Protein AF-A0A959X8S5-F1 (afdb_monomer)

Radius of gyration: 29.45 Å; Cα contacts (8 Å, |Δi|>4): 6; chains: 1; bounding box: 70×36×67 Å

Foldseek 3Di:
DDDDDDDDDDDDDDPDDDPDPPDDPVRVVVVVVVVVVPDDPDPDPDDDDPLVPDVVVVDDDDQDDDVCSVVVNPDRD

Structure (mmCIF, N/CA/C/O backbone):
data_AF-A0A959X8S5-F1
#
_entry.id   AF-A0A959X8S5-F1
#
loop_
_atom_site.group_PDB
_atom_site.id
_atom_site.type_symbol
_atom_site.label_atom_id
_atom_site.label_alt_id
_atom_site.label_comp_id
_atom_site.label_asym_id
_atom_site.label_entity_id
_atom_site.label_seq_id
_atom_site.pdbx_PDB_ins_code
_atom_site.Cartn_x
_atom_site.Cartn_y
_atom_site.Cartn_z
_atom_site.occupancy
_atom_site.B_iso_or_equiv
_atom_site.auth_seq_id
_atom_site.auth_comp_id
_atom_site.auth_asym_id
_atom_site.auth_atom_id
_atom_site.pdbx_PDB_model_num
ATOM 1 N N . MET A 1 1 ? -41.180 25.110 -23.061 1.00 50.25 1 MET A N 1
ATOM 2 C CA . MET A 1 1 ? -39.919 25.120 -22.289 1.00 50.25 1 MET A CA 1
ATOM 3 C C . MET A 1 1 ? -40.201 24.428 -20.968 1.00 50.25 1 MET A C 1
ATOM 5 O O . MET A 1 1 ? -40.653 25.079 -20.037 1.00 50.25 1 MET A O 1
ATOM 9 N N . SER A 1 2 ? -40.063 23.102 -20.925 1.00 44.38 2 SER A N 1
ATOM 10 C CA . SER A 1 2 ? -40.247 22.338 -19.685 1.00 44.38 2 SER A CA 1
ATOM 11 C C . SER A 1 2 ? -38.924 22.328 -18.917 1.00 44.38 2 SER A C 1
ATOM 13 O O . SER A 1 2 ? -37.894 22.070 -19.546 1.00 44.38 2 SER A O 1
ATOM 15 N N . PRO A 1 3 ? -38.904 22.628 -17.607 1.00 66.06 3 PRO A N 1
ATOM 16 C CA . PRO A 1 3 ? -37.680 22.543 -16.826 1.00 66.06 3 PRO A CA 1
ATOM 17 C C . PRO A 1 3 ? -37.313 21.066 -16.646 1.00 66.06 3 PRO A C 1
ATOM 19 O O . PRO A 1 3 ? -38.124 20.270 -16.175 1.00 66.06 3 PRO A O 1
ATOM 22 N N . THR A 1 4 ? -36.100 20.693 -17.056 1.00 65.31 4 THR A N 1
ATOM 23 C CA . THR A 1 4 ? -35.544 19.379 -16.728 1.00 65.31 4 THR A CA 1
ATOM 24 C C . THR A 1 4 ? -35.242 19.365 -15.232 1.00 65.31 4 THR A C 1
ATOM 26 O O . THR A 1 4 ? -34.499 20.206 -14.727 1.00 65.31 4 THR A O 1
ATOM 29 N N . ASN A 1 5 ? -35.882 18.453 -14.512 1.00 70.25 5 ASN A N 1
ATOM 30 C CA . ASN A 1 5 ? -35.595 18.190 -13.110 1.00 70.25 5 ASN A CA 1
ATOM 31 C C . ASN A 1 5 ? -34.227 17.480 -13.032 1.00 70.25 5 ASN A C 1
ATOM 33 O O . ASN A 1 5 ? -34.020 16.543 -13.809 1.00 70.25 5 ASN A O 1
ATOM 37 N N . PRO A 1 6 ? -33.274 17.895 -12.178 1.00 70.94 6 PRO A N 1
ATOM 38 C CA . PRO A 1 6 ? -32.041 17.139 -11.999 1.00 70.94 6 PRO A CA 1
ATOM 39 C C . PRO A 1 6 ? -32.345 15.842 -11.235 1.00 70.94 6 PRO A C 1
ATOM 41 O O . PRO A 1 6 ? -32.877 15.871 -10.126 1.00 70.94 6 PRO A O 1
ATOM 44 N N . GLU A 1 7 ? -32.029 14.703 -11.851 1.00 64.44 7 GLU A N 1
ATOM 45 C CA . GLU A 1 7 ? -32.036 13.385 -11.206 1.00 64.44 7 GLU A CA 1
ATOM 46 C C . GLU A 1 7 ? -31.138 13.399 -9.950 1.00 64.44 7 GLU A C 1
ATOM 48 O O . GLU A 1 7 ? -30.051 13.988 -9.983 1.00 64.44 7 GLU A O 1
ATOM 53 N N . PRO A 1 8 ? -31.547 12.765 -8.835 1.00 64.56 8 PRO A N 1
ATOM 54 C CA . PRO A 1 8 ? -30.719 12.686 -7.641 1.00 64.56 8 PRO A CA 1
ATOM 55 C C . PRO A 1 8 ? -29.495 11.795 -7.891 1.00 64.56 8 PRO A C 1
ATOM 57 O O . PRO A 1 8 ? -29.611 10.609 -8.197 1.00 64.56 8 PRO A O 1
ATOM 60 N N . SER A 1 9 ? -28.307 12.367 -7.712 1.00 61.25 9 SER A N 1
ATOM 61 C CA . SER A 1 9 ? -27.021 11.673 -7.754 1.00 61.25 9 SER A CA 1
ATOM 62 C C . SER A 1 9 ? -26.975 10.555 -6.702 1.00 61.25 9 SER A C 1
ATOM 64 O O . SER A 1 9 ? -26.809 10.822 -5.511 1.00 61.25 9 SER A O 1
ATOM 66 N N . GLN A 1 10 ? -27.116 9.293 -7.118 1.00 64.25 10 GLN A N 1
ATOM 67 C CA . GLN A 1 10 ? -26.935 8.144 -6.226 1.00 64.25 10 GLN A CA 1
ATOM 68 C C . GLN A 1 10 ? -25.489 8.102 -5.723 1.00 64.25 10 GLN A C 1
ATOM 70 O O . GLN A 1 10 ? -24.548 7.887 -6.485 1.00 64.25 10 GLN A O 1
ATOM 75 N N . SER A 1 11 ? -25.312 8.320 -4.421 1.00 70.75 11 SER A N 1
ATOM 76 C CA . SER A 1 11 ? -24.030 8.109 -3.752 1.00 70.75 11 SER A CA 1
ATOM 77 C C . SER A 1 11 ? -23.755 6.601 -3.651 1.00 70.75 11 SER A C 1
ATOM 79 O O . SER A 1 11 ? -24.671 5.855 -3.293 1.00 70.75 11 SER A O 1
ATOM 81 N N . PRO A 1 12 ? -22.534 6.125 -3.953 1.00 77.06 12 PRO A N 1
ATOM 82 C CA . PRO A 1 12 ? -22.215 4.704 -3.885 1.00 77.06 12 PRO A CA 1
ATOM 83 C C . PRO A 1 12 ? -22.406 4.175 -2.460 1.00 77.06 12 PRO A C 1
ATOM 85 O O . PRO A 1 12 ? -22.009 4.814 -1.483 1.00 77.06 12 PRO A O 1
ATOM 88 N N . THR A 1 13 ? -23.029 3.002 -2.337 1.00 81.56 13 THR A N 1
ATOM 89 C CA . THR A 1 13 ? -23.234 2.344 -1.043 1.00 81.56 13 THR A CA 1
ATOM 90 C C . THR A 1 13 ? -21.879 1.980 -0.424 1.00 81.56 13 THR A C 1
ATOM 92 O O . THR A 1 13 ? -21.045 1.387 -1.111 1.00 81.56 13 THR A O 1
ATOM 95 N N . PRO A 1 14 ? -21.628 2.319 0.852 1.00 82.50 14 PRO A N 1
ATOM 96 C CA . PRO A 1 14 ? -20.344 2.045 1.483 1.00 82.50 14 PRO A CA 1
ATOM 97 C C . PRO A 1 14 ? -20.135 0.538 1.678 1.00 82.50 14 PRO A C 1
ATOM 99 O O . PRO A 1 14 ? -21.038 -0.172 2.117 1.00 82.50 14 PRO A O 1
ATOM 102 N N . ALA A 1 15 ? -18.920 0.060 1.395 1.00 86.69 15 ALA A N 1
ATOM 103 C CA . ALA A 1 15 ? -18.544 -1.349 1.552 1.00 86.69 15 ALA A CA 1
ATOM 104 C C . ALA A 1 15 ? -18.480 -1.806 3.024 1.00 86.69 15 ALA A C 1
ATOM 106 O O . ALA A 1 15 ? -18.567 -2.998 3.306 1.00 86.69 15 ALA A O 1
ATOM 107 N N . LEU A 1 16 ? -18.344 -0.862 3.961 1.00 85.69 16 LEU A N 1
ATOM 108 C CA . LEU A 1 16 ? -18.318 -1.102 5.401 1.00 85.69 16 LEU A CA 1
ATOM 109 C C . LEU A 1 16 ? -19.350 -0.197 6.081 1.00 85.69 16 LEU A C 1
ATOM 111 O O . LEU A 1 16 ? -19.390 1.006 5.820 1.00 85.69 16 LEU A O 1
ATOM 115 N N . LYS A 1 17 ? -20.158 -0.761 6.982 1.00 88.50 17 LYS A N 1
ATOM 116 C CA . LYS A 1 17 ? -21.114 -0.012 7.803 1.00 88.50 17 LYS A CA 1
ATOM 117 C C . LYS A 1 17 ? -20.755 -0.156 9.278 1.00 88.50 17 LYS A C 1
ATOM 119 O O . LYS A 1 17 ? -20.703 -1.268 9.793 1.00 88.50 17 LYS A O 1
ATOM 124 N N . VAL A 1 18 ? -20.556 0.972 9.955 1.00 88.75 18 VAL A N 1
ATOM 125 C CA . VAL A 1 18 ? -20.367 1.013 11.410 1.00 88.75 18 VAL A CA 1
ATOM 126 C C . VAL A 1 18 ? -21.743 0.981 12.069 1.00 88.75 18 VAL A C 1
ATOM 128 O O . VAL A 1 18 ? -22.578 1.844 11.803 1.00 88.75 18 VAL A O 1
ATOM 131 N N . LEU A 1 19 ? -22.002 -0.048 12.875 1.00 88.69 19 LEU A N 1
ATOM 132 C CA . LEU A 1 19 ? -23.277 -0.218 13.582 1.00 88.69 19 LEU A CA 1
ATOM 133 C C . LEU A 1 19 ? -23.226 0.326 15.011 1.00 88.69 19 LEU A C 1
ATOM 135 O O . LEU A 1 19 ? -24.219 0.872 15.483 1.00 88.69 19 LEU A O 1
ATOM 139 N N . THR A 1 20 ? -22.067 0.220 15.660 1.00 86.75 20 THR A N 1
ATOM 140 C CA . THR A 1 20 ? -21.846 0.677 17.034 1.00 86.75 20 THR A CA 1
ATOM 141 C C . THR A 1 20 ? -20.793 1.781 17.014 1.00 86.75 20 THR A C 1
ATOM 143 O O . THR A 1 20 ? -19.618 1.478 16.805 1.00 86.75 20 THR A O 1
ATOM 146 N N . PRO A 1 21 ? -21.188 3.056 17.161 1.00 83.06 21 PRO A N 1
ATOM 147 C CA . PRO A 1 21 ? -20.241 4.168 17.131 1.00 83.06 21 PRO A CA 1
ATOM 148 C C . PRO A 1 21 ? -19.391 4.261 18.408 1.00 83.06 21 PRO A C 1
ATOM 150 O O . PRO A 1 21 ? -18.272 4.758 18.343 1.00 83.06 21 PRO A O 1
ATOM 153 N N . ASP A 1 22 ? -19.886 3.739 19.533 1.00 91.75 22 ASP A N 1
ATOM 154 C CA . ASP A 1 22 ? -19.269 3.878 20.861 1.00 91.75 22 ASP A CA 1
ATOM 155 C C . ASP A 1 22 ? -18.428 2.655 21.271 1.00 91.75 22 ASP A C 1
ATOM 157 O O . ASP A 1 22 ? -18.455 2.227 22.425 1.00 91.75 22 ASP A O 1
ATOM 161 N N . ALA A 1 23 ? -17.706 2.054 20.322 1.00 91.44 23 ALA A N 1
ATOM 162 C CA . ALA A 1 23 ? -16.788 0.955 20.625 1.00 91.44 23 ALA A CA 1
ATOM 163 C C . ALA A 1 23 ? -15.672 1.423 21.573 1.00 91.44 23 ALA A C 1
ATOM 165 O O . ALA A 1 23 ? -15.135 2.526 21.420 1.00 91.44 23 ALA A O 1
ATOM 166 N N . THR A 1 24 ? -15.302 0.586 22.541 1.00 96.25 24 THR A N 1
ATOM 167 C CA . THR A 1 24 ? -14.235 0.942 23.485 1.00 96.25 24 THR A CA 1
ATOM 168 C C . THR A 1 24 ? -12.868 0.961 22.788 1.00 96.25 24 THR A C 1
ATOM 170 O O . THR A 1 24 ? -12.675 0.294 21.763 1.00 96.25 24 THR A O 1
ATOM 173 N N . PRO A 1 25 ? -11.873 1.700 23.317 1.00 94.44 25 PRO A N 1
ATOM 174 C CA . PRO A 1 25 ? -10.520 1.695 22.760 1.00 94.44 25 PRO A CA 1
ATOM 175 C C . PRO A 1 25 ? -9.924 0.285 22.644 1.00 94.44 25 PRO A C 1
ATOM 1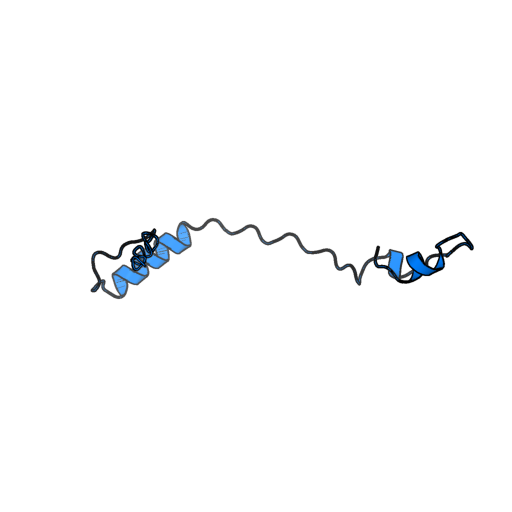77 O O . PRO A 1 25 ? -9.223 -0.020 21.677 1.00 94.44 25 PRO A O 1
ATOM 180 N N . GLU A 1 26 ? -10.231 -0.588 23.603 1.00 96.31 26 GLU A N 1
ATOM 181 C CA . GLU A 1 26 ? -9.787 -1.979 23.630 1.00 96.31 26 GLU A CA 1
ATOM 182 C C . GLU A 1 26 ? -10.417 -2.803 22.498 1.00 96.31 26 GLU A C 1
ATOM 184 O O . GLU A 1 26 ? -9.731 -3.589 21.842 1.00 96.31 26 GLU A O 1
ATOM 189 N N . GLU A 1 27 ? -11.705 -2.603 22.221 1.00 94.75 27 GLU A N 1
ATOM 190 C CA . GLU A 1 27 ? -12.411 -3.271 21.123 1.00 94.75 27 GLU A CA 1
ATOM 191 C C . GLU A 1 27 ? -11.878 -2.824 19.759 1.00 94.75 27 GLU A C 1
ATOM 193 O O . GLU A 1 27 ? -11.645 -3.652 18.874 1.00 94.75 27 GLU A O 1
ATOM 198 N N . ILE A 1 28 ? -11.607 -1.525 19.600 1.00 94.19 28 ILE A N 1
ATOM 199 C CA . ILE A 1 28 ? -10.976 -0.987 18.391 1.00 94.19 28 ILE A CA 1
ATOM 200 C C . ILE A 1 28 ? -9.594 -1.623 18.196 1.00 94.19 28 ILE A C 1
ATOM 202 O O . ILE A 1 28 ? -9.267 -2.056 17.089 1.00 94.19 28 ILE A O 1
ATOM 206 N N . ALA A 1 29 ? -8.796 -1.740 19.261 1.00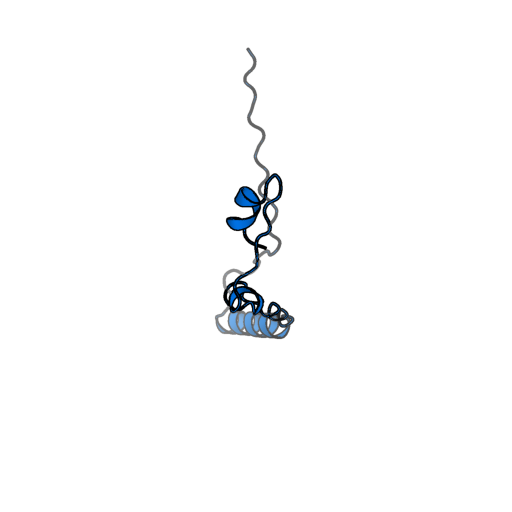 95.94 29 ALA A N 1
ATOM 207 C CA . ALA A 1 29 ? -7.481 -2.372 19.195 1.00 95.94 29 ALA A CA 1
ATOM 208 C C . ALA A 1 29 ? -7.564 -3.850 18.773 1.00 95.94 29 ALA A C 1
ATOM 210 O O . ALA A 1 29 ? -6.773 -4.294 17.937 1.00 95.94 29 ALA A O 1
ATOM 211 N N . ALA A 1 30 ? -8.543 -4.599 19.291 1.00 96.50 30 ALA A N 1
ATOM 212 C CA . ALA A 1 30 ? -8.767 -5.990 18.905 1.00 96.50 30 ALA A CA 1
ATOM 213 C C . ALA A 1 30 ? -9.128 -6.124 17.414 1.00 96.50 30 ALA A C 1
ATOM 215 O O . ALA A 1 30 ? -8.574 -6.977 16.718 1.00 96.50 30 ALA A O 1
ATOM 216 N N . LEU A 1 31 ? -9.999 -5.249 16.898 1.00 92.44 31 LEU A N 1
ATOM 217 C CA . LEU A 1 31 ? -10.365 -5.230 15.478 1.00 92.44 31 LEU A CA 1
ATOM 218 C C . LEU A 1 31 ? -9.164 -4.911 14.579 1.00 92.44 31 LEU A C 1
ATOM 220 O O . LEU A 1 31 ? -8.951 -5.590 13.573 1.00 92.44 31 LEU A O 1
ATOM 224 N N . VAL A 1 32 ? -8.350 -3.919 14.953 1.00 93.56 32 VAL A N 1
ATOM 225 C CA . VAL A 1 32 ? -7.128 -3.560 14.214 1.00 93.56 32 VAL A CA 1
ATOM 226 C C . VAL A 1 32 ? -6.138 -4.724 14.199 1.00 93.56 32 VAL A C 1
ATOM 228 O O . VAL A 1 32 ? -5.582 -5.030 13.145 1.00 93.56 32 VAL A O 1
ATOM 231 N N . ALA A 1 33 ? -5.945 -5.404 15.333 1.00 96.12 33 ALA A N 1
ATOM 232 C CA . ALA A 1 33 ? -5.037 -6.542 15.435 1.00 96.12 33 ALA A CA 1
ATOM 233 C C . ALA A 1 33 ? -5.455 -7.697 14.513 1.00 96.12 33 ALA A C 1
ATOM 235 O O . ALA A 1 33 ? -4.620 -8.246 13.793 1.00 96.12 33 ALA A O 1
ATOM 236 N N . VAL A 1 34 ? -6.750 -8.030 14.483 1.00 95.00 34 VAL A N 1
ATOM 237 C CA . VAL A 1 34 ? -7.287 -9.068 13.590 1.00 95.00 34 VAL A CA 1
ATOM 238 C C . VAL A 1 34 ? -7.127 -8.663 12.127 1.00 95.00 34 VAL A C 1
ATOM 240 O O . VAL A 1 34 ? -6.657 -9.468 11.324 1.00 95.00 34 VAL A O 1
ATOM 243 N N . LEU A 1 35 ? -7.466 -7.421 11.768 1.00 91.69 35 LEU A N 1
ATOM 244 C CA . LEU A 1 35 ? -7.371 -6.968 10.382 1.00 91.69 35 LEU A CA 1
ATOM 245 C C . LEU A 1 35 ? -5.916 -6.968 9.891 1.00 91.69 35 LEU A C 1
ATOM 247 O O . LEU A 1 35 ? -5.641 -7.476 8.804 1.00 91.69 35 LEU A O 1
ATOM 251 N N . ALA A 1 36 ? -4.984 -6.488 10.718 1.00 90.06 36 ALA A N 1
ATOM 252 C CA . ALA A 1 36 ? -3.554 -6.511 10.427 1.00 90.06 36 ALA A CA 1
ATOM 253 C C . ALA A 1 36 ? -3.014 -7.941 10.267 1.00 90.06 36 ALA A C 1
ATOM 255 O O . ALA A 1 36 ? -2.205 -8.188 9.377 1.00 90.06 36 ALA A O 1
ATOM 256 N N . ALA A 1 37 ? -3.489 -8.888 11.083 1.00 90.12 37 ALA A N 1
ATOM 257 C CA . ALA A 1 37 ? -3.120 -10.298 10.968 1.00 90.12 37 ALA A CA 1
ATOM 258 C C . ALA A 1 37 ? -3.745 -10.988 9.741 1.00 90.12 37 ALA A C 1
ATOM 260 O O . ALA A 1 37 ? -3.170 -11.934 9.210 1.00 90.12 37 ALA A O 1
ATOM 261 N N . SER A 1 38 ? -4.921 -10.535 9.295 1.00 89.88 38 SER A N 1
ATOM 262 C CA . SER A 1 38 ? -5.626 -11.098 8.135 1.00 89.88 38 SER A CA 1
ATOM 263 C C . SER A 1 38 ? -5.102 -10.595 6.785 1.00 89.88 38 SER A C 1
ATOM 265 O O . SER A 1 38 ? -5.360 -11.219 5.755 1.00 89.88 38 SER A O 1
ATOM 267 N N . GLY A 1 39 ? -4.374 -9.474 6.775 1.00 82.19 39 GLY A N 1
ATOM 268 C CA . GLY A 1 39 ? -3.764 -8.927 5.570 1.00 82.19 39 GLY A CA 1
ATOM 269 C C . GLY A 1 39 ? -2.722 -9.881 4.987 1.00 82.19 39 GLY A C 1
ATOM 270 O O . GLY A 1 39 ? -1.802 -10.313 5.679 1.00 82.19 39 GLY A O 1
ATOM 271 N N . GLN A 1 40 ? -2.835 -10.192 3.694 1.00 72.69 40 GLN A N 1
ATOM 272 C CA . GLN A 1 40 ? -1.708 -10.769 2.963 1.00 72.69 40 GLN A CA 1
ATOM 273 C C . GLN A 1 40 ? -0.603 -9.710 2.861 1.00 72.69 40 GLN A C 1
ATOM 275 O O . GLN A 1 40 ? -0.915 -8.552 2.570 1.00 72.69 40 GLN A O 1
ATOM 280 N N . PRO A 1 41 ? 0.675 -10.068 3.076 1.00 71.62 41 PRO A N 1
ATOM 281 C CA . PRO A 1 41 ? 1.760 -9.168 2.731 1.00 71.62 41 PRO A CA 1
ATOM 282 C C . PRO A 1 41 ? 1.652 -8.866 1.235 1.00 71.62 41 PRO A C 1
ATOM 284 O O . PRO A 1 41 ? 1.779 -9.770 0.408 1.00 71.62 41 PRO A O 1
ATOM 287 N N . GLU A 1 42 ? 1.387 -7.602 0.895 1.00 74.88 42 GLU A N 1
ATOM 288 C CA . GLU A 1 42 ? 1.488 -7.128 -0.482 1.00 74.88 42 GLU A CA 1
ATOM 289 C C . GLU A 1 42 ? 2.892 -7.496 -0.964 1.00 74.88 42 GLU A C 1
ATOM 291 O O . GLU A 1 42 ? 3.892 -7.132 -0.331 1.00 74.88 42 GLU A O 1
ATOM 296 N N . ALA A 1 43 ? 2.972 -8.286 -2.036 1.00 78.12 43 ALA A N 1
ATOM 297 C CA . ALA A 1 43 ? 4.257 -8.665 -2.593 1.00 78.12 43 ALA A CA 1
ATOM 298 C C . ALA A 1 43 ? 5.015 -7.377 -2.915 1.00 78.12 43 ALA A C 1
ATOM 300 O O . ALA A 1 43 ? 4.521 -6.535 -3.668 1.00 78.12 43 ALA A O 1
ATOM 301 N N . ALA A 1 44 ? 6.199 -7.210 -2.317 1.00 80.75 44 ALA A N 1
ATOM 302 C CA . ALA A 1 44 ? 7.013 -6.036 -2.582 1.00 80.75 44 ALA A CA 1
ATOM 303 C C . ALA A 1 44 ? 7.170 -5.893 -4.105 1.00 80.75 44 ALA A C 1
ATOM 305 O O . ALA A 1 44 ? 7.484 -6.890 -4.773 1.00 80.75 44 ALA A O 1
ATOM 306 N N . PRO A 1 45 ? 6.929 -4.696 -4.671 1.00 79.62 45 PRO A N 1
ATOM 307 C CA . PRO A 1 45 ? 7.044 -4.506 -6.104 1.00 79.62 45 PRO A CA 1
ATOM 308 C C . PRO A 1 45 ? 8.444 -4.931 -6.540 1.00 79.62 45 PRO A C 1
ATOM 310 O O . PRO A 1 45 ? 9.435 -4.634 -5.865 1.00 79.62 45 PRO A O 1
ATOM 313 N N . ALA A 1 46 ? 8.522 -5.656 -7.657 1.00 83.88 46 ALA A N 1
ATOM 314 C CA . ALA A 1 46 ? 9.802 -6.096 -8.189 1.00 83.88 46 ALA A CA 1
ATOM 315 C C . ALA A 1 46 ? 10.741 -4.884 -8.336 1.00 83.88 46 ALA A C 1
ATOM 317 O O . ALA A 1 46 ? 10.288 -3.816 -8.769 1.00 83.88 46 ALA A O 1
ATOM 318 N N . PRO A 1 47 ? 12.035 -5.017 -7.992 1.00 82.31 47 PRO A N 1
ATOM 319 C CA . PRO A 1 47 ? 12.964 -3.905 -8.097 1.00 82.31 47 PRO A CA 1
ATOM 320 C C . PRO A 1 47 ? 12.982 -3.391 -9.538 1.00 82.31 47 PRO A C 1
ATOM 322 O O . PRO A 1 47 ? 13.296 -4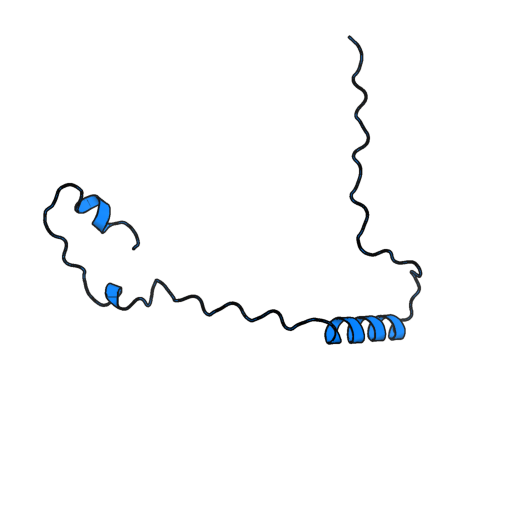.126 -10.480 1.00 82.31 47 PRO A O 1
ATOM 325 N N . LEU A 1 48 ? 12.631 -2.116 -9.710 1.00 81.88 48 LEU A N 1
ATOM 326 C CA . LEU A 1 48 ? 12.693 -1.458 -11.007 1.00 81.88 48 LEU A CA 1
ATOM 327 C C . LEU A 1 48 ? 14.155 -1.398 -11.447 1.00 81.88 48 LEU A C 1
ATOM 329 O O . LEU A 1 48 ? 15.008 -0.833 -10.758 1.00 81.88 48 LEU A O 1
ATOM 333 N N . ARG A 1 49 ? 14.461 -1.979 -12.610 1.00 80.44 49 ARG A N 1
ATOM 334 C CA . ARG A 1 49 ? 15.785 -1.812 -13.212 1.00 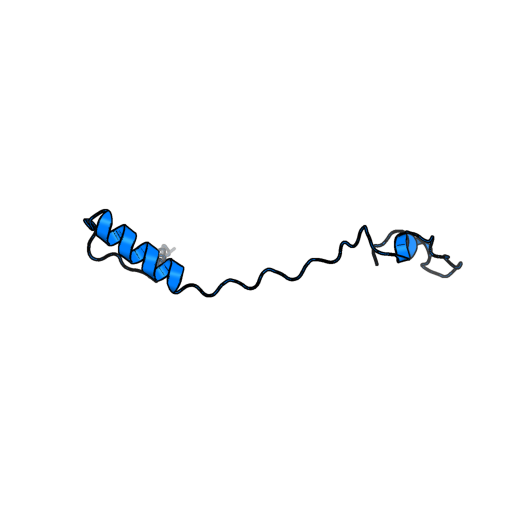80.44 49 ARG A CA 1
ATOM 335 C C . ARG A 1 49 ? 15.976 -0.336 -13.540 1.00 80.44 49 ARG A C 1
ATOM 337 O O . ARG A 1 49 ? 15.212 0.234 -14.313 1.00 80.44 49 ARG A O 1
ATOM 344 N N . SER A 1 50 ? 17.006 0.274 -12.960 1.00 82.94 50 SER A N 1
ATOM 345 C CA . SER A 1 50 ? 17.357 1.656 -13.272 1.00 82.94 50 SER A CA 1
ATOM 346 C C . SER A 1 50 ? 17.807 1.761 -14.728 1.00 82.94 50 SER A C 1
ATOM 348 O O . SER A 1 50 ? 18.863 1.250 -15.102 1.00 82.94 50 SER A O 1
ATOM 350 N N . THR A 1 51 ? 17.031 2.474 -15.543 1.00 82.25 51 THR A N 1
ATOM 351 C CA . THR A 1 51 ? 17.389 2.799 -16.932 1.00 82.25 51 THR A CA 1
ATOM 352 C C . THR A 1 51 ? 18.659 3.656 -17.011 1.00 82.25 51 THR A C 1
ATOM 354 O O . THR A 1 51 ? 19.367 3.631 -18.019 1.00 82.25 51 THR A O 1
ATOM 357 N N . TRP A 1 52 ? 18.983 4.388 -15.938 1.00 79.56 52 TRP A N 1
ATOM 358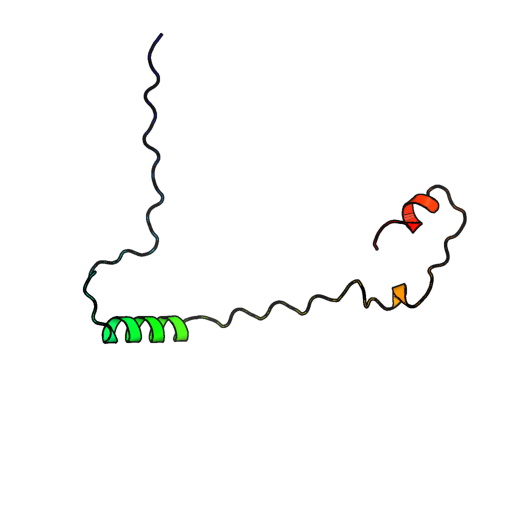 C CA . TRP A 1 52 ? 20.207 5.185 -15.817 1.00 79.56 52 TRP A CA 1
ATOM 359 C C . TRP A 1 52 ? 21.453 4.327 -15.590 1.00 79.56 52 TRP A C 1
ATOM 361 O O . TRP A 1 52 ? 22.520 4.673 -16.084 1.00 79.56 52 TRP A O 1
ATOM 371 N N . ALA A 1 53 ? 21.314 3.192 -14.901 1.00 85.88 53 ALA A N 1
ATOM 372 C CA . ALA A 1 53 ? 22.408 2.259 -14.627 1.00 85.88 53 ALA A CA 1
ATOM 373 C C . ALA A 1 53 ? 22.583 1.185 -15.720 1.00 85.88 53 ALA A C 1
ATOM 375 O O . ALA A 1 53 ? 23.277 0.190 -15.513 1.00 85.88 53 ALA A O 1
ATOM 376 N N . ALA A 1 54 ? 21.929 1.337 -16.875 1.00 86.25 54 ALA A N 1
ATOM 377 C CA . ALA A 1 54 ? 21.975 0.336 -17.931 1.00 86.25 54 ALA A CA 1
ATOM 378 C C . ALA A 1 54 ? 23.392 0.243 -18.549 1.00 86.25 54 ALA A C 1
ATOM 380 O O . ALA A 1 54 ? 23.908 1.262 -19.014 1.00 86.25 54 ALA A O 1
ATOM 381 N N . PRO A 1 55 ? 24.018 -0.952 -18.634 1.00 85.31 55 PRO A N 1
ATOM 382 C CA . PRO A 1 55 ? 25.403 -1.100 -19.103 1.00 85.31 55 PRO A CA 1
ATOM 383 C C . PRO A 1 55 ? 25.669 -0.544 -20.505 1.00 85.31 55 PRO A C 1
ATOM 385 O O . PRO A 1 55 ? 26.753 -0.037 -20.766 1.00 85.31 55 PRO A O 1
ATOM 388 N N . HIS A 1 56 ? 24.673 -0.569 -21.396 1.00 82.81 56 HIS A N 1
ATOM 389 C CA . HIS A 1 56 ? 24.799 -0.010 -22.746 1.00 82.81 56 HIS A CA 1
ATOM 390 C C . HIS A 1 56 ? 24.982 1.519 -22.759 1.00 82.81 56 HIS A C 1
ATOM 392 O O . HIS A 1 56 ? 25.361 2.061 -23.784 1.00 82.81 56 HIS A O 1
ATOM 398 N N . ARG A 1 57 ? 24.715 2.226 -21.647 1.00 81.06 57 ARG A N 1
ATOM 399 C CA . ARG A 1 57 ? 25.043 3.655 -21.497 1.00 81.06 57 ARG A CA 1
ATOM 400 C C . ARG A 1 57 ? 26.484 3.894 -21.053 1.00 81.06 57 ARG A C 1
ATOM 402 O O . ARG A 1 57 ? 26.972 5.010 -21.199 1.00 81.06 57 ARG A O 1
ATOM 409 N N . ALA A 1 58 ? 27.160 2.882 -20.502 1.00 85.38 58 ALA A N 1
ATOM 410 C CA . ALA A 1 58 ? 28.574 2.982 -20.136 1.00 85.38 58 ALA A CA 1
ATOM 411 C C . ALA A 1 58 ? 29.485 2.977 -21.375 1.00 85.38 58 ALA A C 1
ATOM 413 O O . ALA A 1 58 ? 30.639 3.393 -21.307 1.00 85.38 58 ALA A O 1
ATOM 414 N N . THR A 1 59 ? 28.960 2.532 -22.517 1.00 85.56 59 THR A N 1
ATOM 415 C CA . THR A 1 59 ? 29.616 2.593 -23.818 1.00 85.56 59 THR A CA 1
ATOM 416 C C . THR A 1 59 ? 28.847 3.523 -24.750 1.00 85.56 59 THR A C 1
ATOM 418 O O . THR A 1 59 ? 27.628 3.655 -24.683 1.00 85.56 59 THR A O 1
ATOM 421 N N . ARG A 1 60 ? 29.563 4.221 -25.635 1.00 79.00 60 ARG A N 1
ATOM 422 C CA . ARG A 1 60 ? 28.917 5.042 -26.662 1.00 79.00 60 ARG A CA 1
ATOM 423 C C . ARG A 1 60 ? 28.433 4.140 -27.792 1.00 79.00 60 ARG A C 1
ATOM 425 O O . ARG A 1 60 ? 29.246 3.471 -28.425 1.00 79.00 60 ARG A O 1
ATOM 432 N N . ASP A 1 61 ? 27.145 4.209 -28.109 1.00 78.94 61 ASP A N 1
ATOM 433 C CA . ASP A 1 61 ? 26.617 3.560 -29.306 1.00 78.94 61 ASP A CA 1
ATOM 434 C C . ASP A 1 61 ? 27.135 4.217 -30.589 1.00 78.94 61 ASP A C 1
ATOM 436 O O . ASP A 1 61 ? 27.083 5.443 -30.775 1.00 78.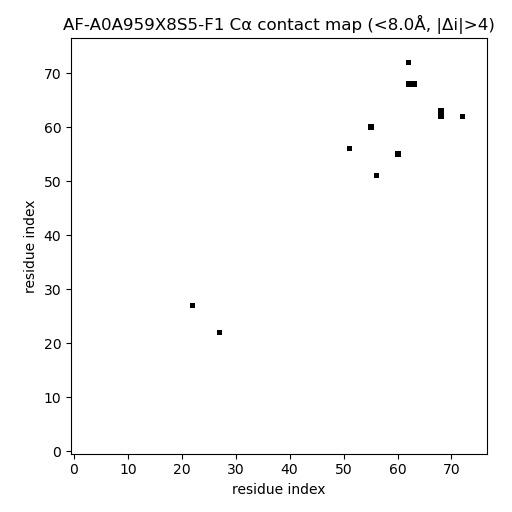94 61 ASP A O 1
ATOM 440 N N . VAL A 1 62 ? 27.597 3.377 -31.511 1.00 82.31 62 VAL A N 1
ATOM 441 C CA . VAL A 1 62 ? 28.035 3.807 -32.838 1.00 82.31 62 VAL A CA 1
ATOM 442 C C . VAL A 1 62 ? 26.805 4.086 -33.696 1.00 82.31 62 VAL A C 1
ATOM 444 O O . VAL A 1 62 ? 25.975 3.212 -33.936 1.00 82.31 62 VAL A O 1
ATOM 447 N N . HIS A 1 63 ? 26.694 5.321 -34.177 1.00 82.25 63 HIS A N 1
ATOM 448 C CA . HIS A 1 63 ? 25.628 5.730 -35.084 1.00 82.25 63 HIS A CA 1
ATOM 449 C C . HIS A 1 63 ? 26.163 5.730 -36.516 1.00 82.25 63 HIS A C 1
ATOM 451 O O . HIS A 1 63 ? 27.084 6.477 -36.841 1.00 82.25 63 HIS A O 1
ATOM 457 N N . HIS A 1 64 ? 25.583 4.894 -37.376 1.00 85.31 64 HIS A N 1
ATOM 458 C CA . HIS A 1 64 ? 25.934 4.850 -38.795 1.00 85.31 64 HIS A CA 1
ATOM 459 C C . HIS A 1 64 ? 25.127 5.884 -39.597 1.00 85.31 64 HIS A C 1
ATOM 461 O O . HIS A 1 64 ? 23.942 6.075 -39.309 1.00 85.31 64 HIS A O 1
ATOM 467 N N . PRO A 1 65 ? 25.716 6.513 -40.632 1.00 87.00 65 PRO A N 1
ATOM 468 C CA . PRO A 1 65 ? 24.999 7.442 -41.497 1.00 87.00 65 PRO A CA 1
ATOM 469 C C . PRO A 1 65 ? 23.924 6.691 -42.290 1.00 87.00 65 PRO A C 1
ATOM 471 O O . PRO A 1 65 ? 24.215 5.939 -43.218 1.00 87.00 65 PRO A O 1
ATOM 474 N N . ARG A 1 66 ? 22.666 6.868 -41.883 1.00 85.50 66 ARG A N 1
ATOM 475 C CA . ARG A 1 66 ? 21.470 6.294 -42.512 1.00 85.50 66 ARG A CA 1
ATOM 476 C C . ARG A 1 66 ? 20.321 7.305 -42.449 1.00 85.50 66 ARG A C 1
ATOM 478 O O . ARG A 1 66 ? 20.307 8.136 -41.535 1.00 85.50 66 ARG A O 1
ATOM 485 N N . PRO A 1 67 ? 19.347 7.256 -43.374 1.00 90.06 67 PRO A N 1
ATOM 486 C CA . PRO A 1 67 ? 18.141 8.071 -43.269 1.00 90.06 67 PRO A CA 1
ATOM 487 C C . PRO A 1 67 ? 17.497 7.919 -41.882 1.00 90.06 67 PRO A C 1
ATOM 489 O O . PRO A 1 67 ? 17.293 6.808 -41.404 1.00 90.06 67 PRO A O 1
ATOM 492 N N . GLY A 1 68 ? 17.234 9.039 -41.205 1.00 86.31 68 GLY A N 1
ATOM 493 C CA . GLY A 1 68 ? 16.647 9.050 -39.859 1.00 86.31 68 GLY A CA 1
ATOM 494 C C . GLY A 1 68 ? 17.616 8.814 -38.691 1.00 86.31 68 GLY A C 1
ATOM 495 O O . GLY A 1 68 ? 17.186 8.939 -37.547 1.00 86.31 68 GLY A O 1
ATOM 496 N N . ALA A 1 69 ? 18.910 8.561 -3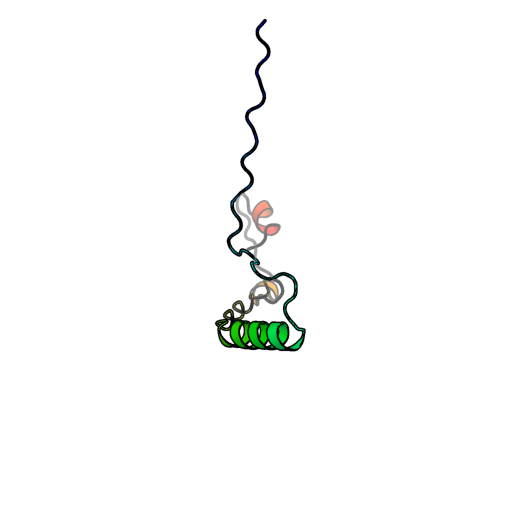8.928 1.00 86.12 69 ALA A N 1
ATOM 497 C CA . ALA A 1 69 ? 19.881 8.276 -37.860 1.00 86.12 69 ALA A CA 1
ATOM 498 C C . ALA A 1 69 ? 19.974 9.385 -36.791 1.00 86.12 69 ALA A C 1
ATOM 500 O O . ALA A 1 69 ? 20.122 9.089 -35.608 1.00 86.12 69 ALA A O 1
ATOM 501 N N . TRP A 1 70 ? 19.807 10.652 -37.188 1.00 83.06 70 TRP A N 1
ATOM 502 C CA . TRP A 1 70 ? 19.811 11.801 -36.273 1.00 83.06 70 TRP A CA 1
ATOM 503 C C . TRP A 1 70 ? 18.589 11.856 -35.345 1.00 83.06 70 TRP A C 1
ATOM 505 O O . TRP A 1 70 ? 18.661 12.423 -34.260 1.00 83.06 70 TRP A O 1
ATOM 515 N N . ARG A 1 71 ? 17.453 11.271 -35.748 1.00 82.75 71 ARG A N 1
ATOM 516 C CA . ARG A 1 71 ? 16.249 11.216 -34.902 1.00 82.75 71 ARG A CA 1
ATOM 517 C C . ARG A 1 71 ? 16.401 10.163 -33.812 1.00 82.75 71 ARG A C 1
ATOM 519 O O . ARG A 1 71 ? 15.967 10.368 -32.686 1.00 82.75 71 ARG A O 1
ATOM 526 N N . VAL A 1 72 ? 17.049 9.049 -34.149 1.00 82.88 72 VAL A N 1
ATOM 527 C CA . VAL A 1 72 ? 17.254 7.914 -33.239 1.00 82.88 72 VAL A CA 1
ATOM 528 C C . VAL A 1 72 ? 18.344 8.207 -32.200 1.00 82.88 72 VAL A C 1
ATOM 530 O O . VAL A 1 72 ? 18.308 7.633 -31.118 1.00 82.88 72 VAL A O 1
ATOM 533 N N . SER A 1 73 ? 19.274 9.133 -32.468 1.00 78.81 73 SER A N 1
ATOM 534 C CA . SER A 1 73 ? 20.346 9.476 -31.519 1.00 78.81 73 SER A CA 1
ATOM 535 C C . SER A 1 73 ? 19.887 10.232 -30.269 1.00 78.81 73 SER A C 1
ATOM 537 O O . SER A 1 73 ? 20.637 10.293 -29.300 1.00 78.81 73 SER A O 1
ATOM 539 N N . ALA A 1 74 ? 18.693 10.834 -30.285 1.00 78.81 74 ALA A N 1
ATOM 540 C CA . ALA A 1 74 ? 18.177 11.650 -29.181 1.00 78.81 74 ALA A CA 1
ATOM 541 C C . ALA A 1 74 ? 17.043 10.978 -28.383 1.00 78.81 74 ALA A C 1
ATOM 543 O O . ALA A 1 74 ? 16.576 11.546 -27.397 1.00 78.81 74 ALA A O 1
ATOM 544 N N . LEU A 1 75 ? 16.583 9.793 -28.799 1.00 77.94 75 LEU A N 1
ATOM 545 C CA . LEU A 1 75 ? 15.467 9.096 -28.160 1.00 77.94 75 LEU A CA 1
ATOM 546 C C . LEU A 1 75 ? 15.962 8.046 -27.148 1.00 77.94 75 LEU A C 1
ATOM 548 O O . LEU A 1 75 ? 16.973 7.386 -27.401 1.00 77.94 75 LEU A O 1
ATOM 552 N N . PRO A 1 76 ? 15.261 7.859 -26.013 1.00 69.62 76 PRO A N 1
ATOM 553 C CA . PRO A 1 76 ? 15.530 6.754 -25.098 1.00 69.62 76 PRO A CA 1
ATOM 554 C C . PRO A 1 76 ? 15.306 5.398 -25.782 1.00 69.62 76 PRO A C 1
ATOM 556 O O . PRO A 1 76 ? 14.393 5.263 -26.598 1.00 69.62 76 PRO A O 1
ATOM 559 N N . ARG A 1 77 ? 16.124 4.406 -25.423 1.00 66.56 77 ARG A N 1
ATOM 560 C CA . ARG A 1 77 ? 15.937 2.993 -25.776 1.00 66.56 77 ARG A CA 1
ATOM 561 C C . ARG A 1 77 ? 15.481 2.195 -24.567 1.00 66.56 77 ARG A C 1
ATOM 563 O O . ARG A 1 77 ? 15.889 2.577 -23.443 1.00 66.56 77 ARG A O 1
#

Mean predicted aligned error: 15.36 Å

Secondary structure (DSSP, 8-state):
-PPPPPPP--PPPPS---S-TT--HHHHHHHHHHHHHHS--PPPPPPPP-GGG-GGGTSPPPPP--TTHHHHTT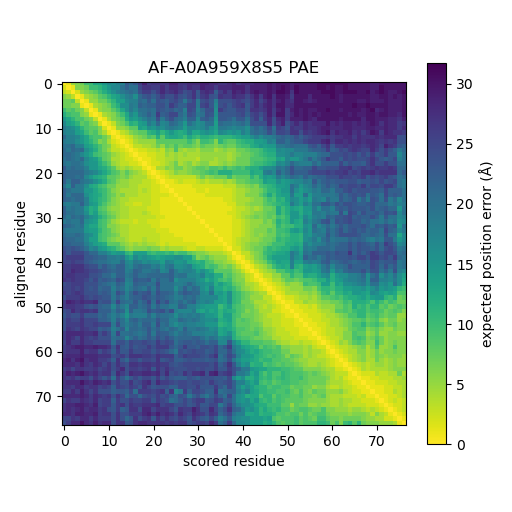S--

pLDDT: mean 81.83, std 10.33, range [44.38, 96.5]

Sequence (77 aa):
MSPTNPEPSQSPTPALKVLTPDATPEEIAALVAVLAASGQPEAAPAPLRSTWAAPHRATRDVHHPRPGAWRVSALPR

Solvent-accessible surface area (backbone atoms only — not comparable to full-atom values): 5628 Å² total; per-residue (Å²): 138,80,82,82,76,83,78,84,81,80,74,80,81,70,96,73,80,88,85,69,92,83,64,50,74,67,56,52,50,53,52,51,52,50,52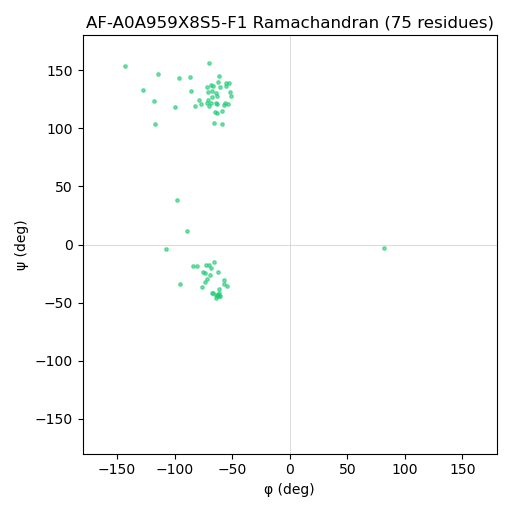,64,70,68,52,73,82,74,76,75,76,74,84,77,78,56,79,85,74,38,70,74,72,81,44,85,81,86,81,66,98,50,94,64,42,78,64,60,74,76,54,91,131